Protein AF-A0AAW9K922-F1 (afdb_monomer_lite)

Structure (mmCIF, N/CA/C/O backbone):
data_AF-A0AAW9K922-F1
#
_entry.id   AF-A0AAW9K922-F1
#
loop_
_atom_site.group_PDB
_atom_site.id
_atom_site.type_symbol
_atom_site.label_atom_id
_atom_site.label_alt_id
_atom_site.label_comp_id
_atom_site.label_asym_id
_atom_site.label_entity_id
_atom_site.label_seq_id
_atom_site.pdbx_PDB_ins_code
_atom_site.Cartn_x
_atom_site.Cartn_y
_atom_site.Cartn_z
_atom_site.occupancy
_atom_site.B_iso_or_equiv
_atom_site.auth_seq_id
_atom_site.auth_comp_id
_atom_site.auth_asym_id
_atom_site.auth_atom_id
_atom_site.pdbx_PDB_model_num
ATOM 1 N N . GLY A 1 1 ? 20.996 8.336 -28.566 1.00 61.62 1 GLY A N 1
ATOM 2 C CA . GLY A 1 1 ? 20.897 7.061 -27.831 1.00 61.62 1 GLY A CA 1
ATOM 3 C C . GLY A 1 1 ? 20.378 5.927 -28.694 1.00 61.62 1 GLY A C 1
ATOM 4 O O . GLY A 1 1 ? 19.693 5.072 -28.162 1.00 61.62 1 GLY A O 1
ATOM 5 N N . LEU A 1 2 ? 20.680 5.922 -29.998 1.00 69.19 2 LEU A N 1
ATOM 6 C CA . LEU A 1 2 ? 20.372 4.798 -30.888 1.00 69.19 2 LEU A CA 1
ATOM 7 C C . LEU A 1 2 ? 21.607 3.923 -31.130 1.00 69.19 2 LEU A C 1
ATOM 9 O O . LEU A 1 2 ? 21.464 2.750 -31.441 1.00 69.19 2 LEU A O 1
ATOM 13 N N . ASP A 1 3 ? 22.799 4.480 -30.912 1.00 82.75 3 ASP A N 1
ATOM 14 C CA . ASP A 1 3 ? 24.081 3.871 -31.280 1.00 82.75 3 ASP A CA 1
ATOM 15 C C . ASP A 1 3 ? 24.409 2.585 -30.502 1.00 82.75 3 ASP A C 1
ATOM 17 O O . ASP A 1 3 ? 25.224 1.794 -30.959 1.00 82.75 3 ASP A O 1
ATOM 21 N N . TYR A 1 4 ? 23.748 2.347 -29.360 1.00 86.94 4 TYR A N 1
ATOM 22 C CA . TYR A 1 4 ? 23.893 1.111 -28.579 1.00 86.94 4 TYR A CA 1
ATOM 23 C C . TYR A 1 4 ? 22.874 0.020 -28.959 1.00 86.94 4 TYR A C 1
ATOM 25 O O . TYR A 1 4 ? 23.012 -1.135 -28.544 1.00 86.94 4 TYR A O 1
ATOM 33 N N . TYR A 1 5 ? 21.829 0.356 -29.724 1.00 94.56 5 TYR A N 1
ATOM 34 C CA . TYR A 1 5 ? 20.879 -0.635 -30.217 1.00 94.56 5 TYR A CA 1
ATOM 35 C C . TYR A 1 5 ? 21.440 -1.330 -31.453 1.00 94.56 5 TYR A C 1
ATOM 37 O O . TYR A 1 5 ? 22.018 -0.727 -32.348 1.00 94.56 5 TYR A O 1
ATOM 45 N N . THR A 1 6 ? 21.235 -2.638 -31.504 1.00 93.44 6 THR A N 1
ATOM 46 C CA . THR A 1 6 ? 21.856 -3.519 -32.504 1.00 93.44 6 THR A CA 1
ATOM 47 C C . THR A 1 6 ? 20.847 -4.115 -33.476 1.00 93.44 6 THR A C 1
ATOM 49 O O . THR A 1 6 ? 21.232 -4.551 -34.559 1.00 93.44 6 THR A O 1
ATOM 52 N N . LYS A 1 7 ? 19.560 -4.169 -33.096 1.00 92.81 7 LYS A N 1
ATOM 53 C CA . LYS A 1 7 ? 18.463 -4.727 -33.906 1.00 92.81 7 LYS A CA 1
ATOM 54 C C . LYS A 1 7 ? 17.151 -3.990 -33.613 1.00 92.81 7 LYS A C 1
ATOM 56 O O . LYS A 1 7 ? 17.087 -2.779 -33.768 1.00 92.81 7 LYS A O 1
ATOM 61 N N . THR A 1 8 ? 16.108 -4.718 -33.205 1.00 95.31 8 THR A N 1
ATOM 62 C CA . THR A 1 8 ? 14.773 -4.186 -32.921 1.00 95.31 8 THR A CA 1
ATOM 63 C C . THR A 1 8 ? 14.827 -3.021 -31.944 1.00 95.31 8 THR A C 1
ATOM 65 O O . THR A 1 8 ? 15.430 -3.141 -30.878 1.00 95.31 8 THR A O 1
ATOM 68 N N . ILE A 1 9 ? 14.135 -1.945 -32.301 1.00 95.88 9 ILE A N 1
ATOM 69 C CA . ILE A 1 9 ? 13.843 -0.785 -31.462 1.00 95.88 9 ILE A CA 1
ATOM 70 C C . ILE A 1 9 ? 12.327 -0.595 -31.506 1.00 95.88 9 ILE A C 1
ATOM 72 O O . ILE A 1 9 ? 11.718 -0.786 -32.561 1.00 95.88 9 ILE A O 1
ATOM 76 N N . PHE A 1 10 ? 11.717 -0.270 -30.372 1.00 94.69 10 PHE A N 1
ATOM 77 C CA . PHE A 1 10 ? 10.281 -0.042 -30.277 1.00 94.69 10 PHE A CA 1
ATOM 78 C C . PHE A 1 10 ? 9.946 1.081 -29.300 1.00 94.69 10 PHE A C 1
ATOM 80 O O . PHE A 1 10 ? 10.685 1.350 -28.352 1.00 94.69 10 PHE A O 1
ATOM 87 N N . GLU A 1 11 ? 8.779 1.678 -29.514 1.00 94.50 11 GLU A N 1
ATOM 88 C CA . GLU A 1 11 ? 8.177 2.676 -28.638 1.00 94.50 11 GLU A CA 1
ATOM 89 C C . GLU A 1 11 ? 6.680 2.386 -28.476 1.00 94.50 11 GLU A C 1
ATOM 91 O O . GLU A 1 1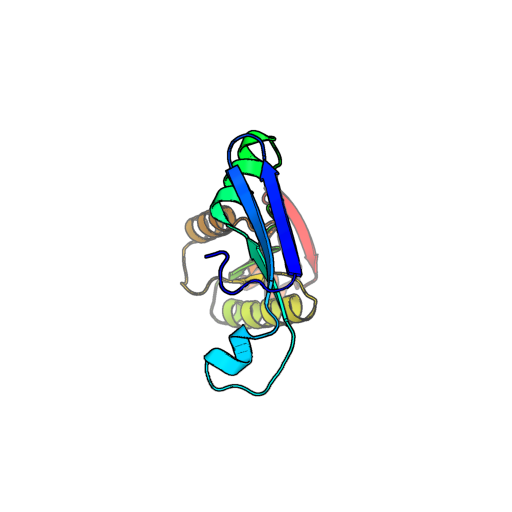1 ? 6.019 1.917 -29.403 1.00 94.50 11 GLU A O 1
ATOM 96 N N . ILE A 1 12 ? 6.155 2.663 -27.284 1.00 93.94 12 ILE A N 1
ATOM 97 C CA . ILE A 1 12 ? 4.728 2.695 -26.963 1.00 93.94 12 ILE A CA 1
ATOM 98 C C . ILE A 1 12 ? 4.359 4.160 -26.758 1.00 93.94 12 ILE A C 1
ATOM 100 O O . ILE A 1 12 ? 4.873 4.823 -25.851 1.00 93.94 12 ILE A O 1
ATOM 104 N N . LEU A 1 13 ? 3.472 4.648 -27.617 1.00 90.62 13 LEU A N 1
ATOM 105 C CA . LEU A 1 13 ? 3.060 6.043 -27.694 1.00 90.62 13 LEU A CA 1
ATOM 106 C C . LEU A 1 13 ? 1.670 6.216 -27.076 1.00 90.62 13 LEU A C 1
ATOM 108 O O . LEU A 1 13 ? 0.803 5.362 -27.260 1.00 90.62 13 LEU A O 1
ATOM 112 N N . ASN A 1 14 ? 1.464 7.336 -26.389 1.00 85.19 14 ASN A N 1
ATOM 113 C CA . ASN A 1 14 ? 0.140 7.891 -26.134 1.00 85.19 14 ASN A CA 1
ATOM 114 C C . ASN A 1 14 ? 0.127 9.322 -26.672 1.00 85.19 14 ASN A C 1
ATOM 116 O O . ASN A 1 14 ? 0.816 10.182 -26.118 1.00 85.19 14 ASN A O 1
ATOM 120 N N . ASP A 1 15 ? -0.627 9.531 -27.754 1.00 81.44 15 ASP A N 1
ATOM 121 C CA . ASP A 1 15 ? -0.720 10.772 -28.522 1.00 81.44 15 ASP A CA 1
ATOM 122 C C . ASP A 1 15 ? 0.647 11.453 -28.710 1.00 81.44 15 ASP A C 1
ATOM 124 O O . ASP A 1 15 ? 1.429 11.073 -29.582 1.00 81.44 15 ASP A O 1
ATOM 128 N N . ASP A 1 16 ? 0.946 12.432 -27.856 1.00 74.69 16 ASP A N 1
ATOM 129 C CA . ASP A 1 16 ? 2.066 13.358 -27.984 1.00 74.69 16 ASP A CA 1
ATOM 130 C C . ASP A 1 16 ? 3.379 12.861 -27.349 1.00 74.69 16 ASP A C 1
ATOM 132 O O . ASP A 1 16 ? 4.424 13.491 -27.537 1.00 74.69 16 ASP A O 1
ATOM 136 N N . PHE A 1 17 ? 3.372 11.758 -26.583 1.00 82.25 17 PHE A N 1
ATOM 137 C CA . PHE A 1 17 ? 4.561 11.312 -25.843 1.00 82.25 17 PHE A CA 1
ATOM 138 C C . PHE A 1 17 ? 4.770 9.789 -25.829 1.00 82.25 17 PHE A C 1
ATOM 140 O O . PHE A 1 17 ? 3.843 8.996 -25.661 1.00 82.25 17 PHE A O 1
ATOM 147 N N . THR A 1 18 ? 6.040 9.373 -25.895 1.00 89.94 18 THR A N 1
ATOM 148 C CA . THR A 1 18 ? 6.468 7.994 -25.608 1.00 89.94 18 THR A CA 1
ATOM 149 C C . THR A 1 18 ? 6.317 7.690 -24.116 1.00 89.94 18 THR A C 1
ATOM 151 O O . THR A 1 18 ? 6.943 8.348 -23.278 1.00 89.94 18 THR A O 1
ATOM 154 N N . VAL A 1 19 ? 5.523 6.672 -23.778 1.00 92.62 19 VAL A N 1
ATOM 155 C CA . VAL A 1 19 ? 5.328 6.183 -22.400 1.00 92.62 19 VAL A CA 1
ATOM 156 C C . VAL A 1 19 ? 6.354 5.103 -22.054 1.00 92.62 19 VAL A C 1
ATOM 158 O O . VAL A 1 19 ? 6.848 5.035 -20.927 1.00 92.62 19 VAL A O 1
ATOM 161 N N . CYS A 1 20 ? 6.712 4.280 -23.037 1.00 95.38 20 CYS A N 1
ATOM 162 C CA . CYS A 1 20 ? 7.685 3.204 -22.903 1.00 95.38 20 CYS A CA 1
ATOM 163 C C . CYS A 1 20 ? 8.507 3.090 -24.185 1.00 95.38 20 CYS A C 1
ATOM 165 O O . CYS A 1 20 ? 7.963 3.215 -25.278 1.00 95.38 20 CYS A O 1
ATOM 167 N N . GLY A 1 21 ? 9.806 2.855 -24.062 1.00 94.94 21 GLY A N 1
ATOM 168 C CA . GLY A 1 21 ? 10.695 2.663 -25.203 1.00 94.94 21 GLY A CA 1
ATOM 169 C C . GLY A 1 21 ? 11.769 1.641 -24.884 1.00 94.94 21 GLY A C 1
ATOM 170 O O . GLY A 1 21 ? 12.215 1.532 -23.741 1.00 94.94 21 GLY A O 1
ATOM 171 N N . GLY A 1 22 ? 12.184 0.875 -25.883 1.00 96.06 22 GLY A N 1
ATOM 172 C CA . GLY A 1 22 ? 13.147 -0.193 -25.679 1.00 96.06 22 GLY A CA 1
ATOM 173 C C . GLY A 1 22 ? 13.703 -0.764 -26.967 1.00 96.06 22 GLY A C 1
ATOM 174 O O . GLY A 1 22 ? 13.424 -0.296 -28.071 1.00 96.06 22 GLY A O 1
ATOM 175 N N . GLY A 1 23 ? 14.500 -1.812 -26.821 1.00 97.06 23 GLY A N 1
ATOM 176 C CA . GLY A 1 23 ? 15.120 -2.475 -27.952 1.00 97.06 23 GLY A CA 1
ATOM 177 C C . GLY A 1 23 ? 16.209 -3.457 -27.555 1.00 97.06 23 GLY A C 1
ATOM 178 O O . GLY A 1 23 ? 16.479 -3.687 -26.376 1.00 97.06 23 GLY A O 1
ATOM 179 N N . ARG A 1 24 ? 16.819 -4.064 -28.573 1.00 97.56 24 ARG A N 1
ATOM 180 C CA . ARG A 1 24 ? 17.891 -5.056 -28.440 1.00 97.56 24 ARG A CA 1
ATOM 181 C C . ARG A 1 24 ? 19.269 -4.405 -28.542 1.00 97.56 24 ARG A C 1
ATOM 183 O O . ARG A 1 24 ? 19.571 -3.756 -29.543 1.00 97.56 24 ARG A O 1
ATOM 190 N N . TYR A 1 25 ? 20.129 -4.661 -27.566 1.00 96.56 25 TYR A N 1
ATOM 191 C CA . TYR A 1 25 ? 21.474 -4.101 -27.431 1.00 96.56 25 TYR A CA 1
ATOM 192 C C . TYR A 1 25 ? 22.498 -5.217 -27.187 1.00 96.56 25 TYR A C 1
ATOM 194 O O . TYR A 1 25 ? 22.858 -5.530 -26.058 1.00 96.56 25 TYR A O 1
ATOM 202 N N . ASP A 1 26 ? 22.967 -5.852 -28.264 1.00 96.56 26 ASP A N 1
ATOM 203 C CA . ASP A 1 26 ? 23.779 -7.068 -28.161 1.00 96.56 26 ASP A CA 1
ATOM 204 C C . ASP A 1 26 ? 25.193 -6.827 -27.608 1.00 96.56 26 ASP A C 1
ATOM 206 O O . ASP A 1 26 ? 25.823 -7.763 -27.120 1.00 96.56 26 ASP A O 1
ATOM 210 N N . LYS A 1 27 ? 25.684 -5.584 -27.693 1.00 95.50 27 LYS A N 1
ATOM 211 C CA . LYS A 1 27 ? 27.068 -5.206 -27.369 1.00 95.50 27 LYS A CA 1
ATOM 212 C C . LYS A 1 27 ? 27.221 -4.339 -26.125 1.00 95.50 27 LYS A C 1
ATOM 214 O O . LYS A 1 27 ? 28.314 -4.256 -25.581 1.00 95.50 27 LYS A O 1
ATOM 219 N N . LEU A 1 28 ? 26.129 -3.785 -25.603 1.00 95.12 28 LEU A N 1
ATOM 220 C CA . LEU A 1 28 ? 26.191 -2.848 -24.480 1.00 95.12 28 LEU A CA 1
ATOM 221 C C . LEU A 1 28 ? 26.800 -3.469 -23.212 1.00 95.12 28 LEU A C 1
ATOM 223 O O . LEU A 1 28 ? 27.557 -2.805 -22.517 1.00 95.12 28 LEU A O 1
ATOM 227 N N . ILE A 1 29 ? 26.491 -4.737 -22.908 1.00 95.56 29 ILE A N 1
ATOM 228 C CA . ILE A 1 29 ? 27.036 -5.421 -21.720 1.00 95.56 29 ILE A CA 1
ATOM 229 C C . ILE A 1 29 ? 28.555 -5.626 -21.848 1.00 95.56 29 ILE A C 1
ATOM 231 O O . ILE A 1 29 ? 29.279 -5.474 -20.866 1.00 95.56 29 ILE A O 1
ATOM 235 N N . GLU A 1 30 ? 29.037 -5.919 -23.055 1.00 96.25 30 GLU A N 1
ATOM 236 C CA . GLU A 1 30 ? 30.464 -6.068 -23.363 1.00 96.25 30 GLU A CA 1
ATOM 237 C C . GLU A 1 30 ? 31.198 -4.718 -23.241 1.00 96.25 30 GLU A C 1
ATOM 239 O O . GLU A 1 30 ? 32.236 -4.631 -22.588 1.00 96.25 30 GLU A O 1
ATOM 244 N N . GLU A 1 31 ? 30.617 -3.639 -23.781 1.00 94.12 31 GLU A N 1
ATOM 245 C CA . GLU A 1 31 ? 31.179 -2.277 -23.737 1.00 94.12 31 GLU A CA 1
ATOM 246 C C . GLU A 1 31 ? 31.378 -1.738 -22.310 1.00 94.12 31 GLU A C 1
ATOM 248 O O . GLU A 1 31 ? 32.283 -0.938 -22.071 1.00 94.12 31 GLU A O 1
ATOM 253 N N . ILE A 1 32 ? 30.567 -2.195 -21.350 1.00 94.81 32 ILE A N 1
ATOM 254 C CA . ILE A 1 32 ? 30.674 -1.817 -19.931 1.00 94.81 32 ILE A CA 1
ATOM 255 C C . ILE A 1 32 ? 31.511 -2.803 -19.094 1.00 94.81 32 ILE A C 1
ATOM 257 O O . ILE A 1 32 ? 31.501 -2.725 -17.865 1.00 94.81 32 ILE A O 1
ATOM 261 N N . GLY A 1 33 ? 32.248 -3.721 -19.733 1.00 96.38 33 GLY A N 1
ATOM 262 C CA . GLY A 1 33 ? 33.177 -4.648 -19.073 1.00 96.38 33 GLY A CA 1
ATOM 263 C C . GLY A 1 33 ? 32.562 -5.971 -18.604 1.00 96.38 33 GLY A C 1
ATOM 264 O O . GLY A 1 33 ? 33.192 -6.701 -17.838 1.00 96.38 33 GLY A O 1
ATOM 265 N N . GLY A 1 34 ? 31.338 -6.282 -19.034 1.00 96.44 34 GLY A N 1
ATOM 266 C CA . GLY A 1 34 ? 30.704 -7.583 -18.839 1.00 96.44 34 GLY A CA 1
ATOM 267 C C . GLY A 1 34 ? 31.080 -8.604 -19.926 1.00 96.44 34 GLY A C 1
ATOM 268 O O . GLY A 1 34 ? 31.855 -8.306 -20.834 1.00 96.44 34 GLY A O 1
ATOM 269 N N . PRO A 1 35 ? 30.546 -9.837 -19.848 1.00 97.00 35 PRO A N 1
ATOM 270 C CA . PRO A 1 35 ? 30.732 -10.836 -20.898 1.00 97.00 35 PRO A CA 1
ATOM 271 C C . PRO A 1 35 ? 29.982 -10.451 -22.182 1.00 97.00 35 PRO A C 1
ATOM 273 O O . PRO A 1 35 ? 29.016 -9.687 -22.141 1.00 97.00 35 PRO A O 1
ATOM 276 N N . GLU A 1 36 ? 30.364 -11.053 -23.313 1.00 97.25 36 GLU A N 1
ATOM 277 C CA . GLU A 1 36 ? 29.572 -10.976 -24.544 1.00 97.25 36 GLU A CA 1
ATOM 278 C C . GLU A 1 36 ? 28.187 -11.597 -24.301 1.00 97.25 36 GLU A C 1
ATOM 280 O O . GLU A 1 36 ? 28.027 -12.817 -24.217 1.00 97.25 36 GLU A O 1
ATOM 285 N N . MET A 1 37 ? 27.180 -10.739 -24.134 1.00 97.31 37 MET A N 1
ATOM 286 C CA . MET A 1 37 ? 25.848 -11.145 -23.705 1.00 97.31 37 MET A CA 1
ATOM 287 C C . MET A 1 37 ? 24.773 -10.314 -24.408 1.00 97.31 37 MET A C 1
ATOM 289 O O . MET A 1 37 ? 24.533 -9.163 -24.038 1.00 97.31 37 MET A O 1
ATOM 293 N N . PRO A 1 38 ? 24.082 -10.902 -25.399 1.00 96.56 38 PRO A N 1
ATOM 294 C CA . PRO A 1 38 ? 22.953 -10.262 -26.048 1.00 96.56 38 PRO A CA 1
ATOM 295 C C . PRO A 1 38 ? 21.810 -9.956 -25.079 1.00 96.56 38 PRO A C 1
ATOM 297 O O . PRO A 1 38 ? 21.402 -10.830 -24.313 1.00 96.56 38 PRO A O 1
ATOM 300 N N . ALA A 1 39 ? 21.236 -8.756 -25.161 1.00 96.81 39 ALA A N 1
ATOM 301 C CA . ALA A 1 39 ? 20.166 -8.328 -24.265 1.00 96.81 39 ALA A CA 1
ATOM 302 C C . ALA A 1 39 ? 19.075 -7.524 -24.982 1.00 96.81 39 ALA A C 1
ATOM 304 O O . ALA A 1 39 ? 19.290 -6.910 -26.027 1.00 96.81 39 ALA A O 1
ATOM 305 N N . VAL A 1 40 ? 17.874 -7.553 -24.410 1.00 97.19 40 VAL A N 1
ATOM 306 C CA . VAL A 1 40 ? 16.722 -6.745 -24.814 1.00 97.19 40 VAL A CA 1
ATOM 307 C C . VAL A 1 40 ? 16.048 -6.223 -23.555 1.00 97.19 40 VAL A C 1
ATOM 309 O O . VAL A 1 40 ? 15.922 -6.950 -22.571 1.00 97.19 40 VAL A O 1
ATOM 312 N N . GLY A 1 41 ? 15.620 -4.970 -23.587 1.00 96.31 41 GLY A N 1
ATOM 313 C CA . GLY A 1 41 ? 14.989 -4.320 -22.450 1.00 96.31 41 GLY A CA 1
ATOM 314 C C . GLY A 1 41 ? 14.226 -3.079 -22.873 1.00 96.31 41 GLY A C 1
ATOM 315 O O . GLY A 1 41 ? 14.226 -2.700 -24.046 1.00 96.31 41 GLY A O 1
ATOM 316 N N . PHE A 1 42 ? 13.564 -2.457 -21.907 1.00 96.31 42 PHE A N 1
ATOM 317 C CA . PHE A 1 42 ? 12.826 -1.219 -22.097 1.00 96.31 42 PHE A CA 1
ATOM 318 C C . PHE A 1 42 ? 12.886 -0.361 -20.838 1.00 96.31 42 PHE A C 1
ATOM 320 O O . PHE A 1 42 ? 13.095 -0.865 -19.736 1.00 96.31 42 PHE A O 1
ATOM 327 N N . GLY A 1 43 ? 12.681 0.937 -21.021 1.00 95.12 43 GLY A N 1
ATOM 328 C CA . GLY A 1 43 ? 12.384 1.884 -19.959 1.00 95.12 43 GLY A CA 1
ATOM 329 C C . GLY A 1 43 ? 10.938 2.353 -20.075 1.00 95.12 43 GLY A C 1
ATOM 330 O O . GLY A 1 43 ? 10.438 2.574 -21.177 1.00 95.12 43 GLY A O 1
ATOM 331 N N . LEU A 1 44 ? 10.277 2.520 -18.933 1.00 94.88 44 LEU A N 1
ATOM 332 C CA . LEU A 1 44 ? 8.932 3.075 -18.834 1.00 94.88 44 LEU A CA 1
ATOM 333 C C . LEU A 1 44 ? 8.966 4.301 -17.919 1.00 94.88 44 LEU A C 1
ATOM 335 O O . LEU A 1 44 ? 9.501 4.233 -16.814 1.00 94.88 44 LEU A O 1
ATOM 339 N N . GLY A 1 45 ? 8.404 5.417 -18.384 1.00 91.31 45 GLY A N 1
ATOM 340 C CA . GLY A 1 45 ? 8.272 6.631 -17.581 1.00 91.31 45 GLY A CA 1
ATOM 341 C C . GLY A 1 45 ? 7.032 6.545 -16.700 1.00 91.31 45 GLY A C 1
ATOM 342 O O . GLY A 1 45 ? 5.919 6.671 -17.211 1.00 91.31 45 GLY A O 1
ATOM 343 N N . LEU A 1 46 ? 7.209 6.341 -15.392 1.00 92.88 46 LEU A N 1
ATOM 344 C CA . LEU A 1 46 ? 6.088 6.170 -14.463 1.00 92.88 46 LEU A CA 1
ATOM 345 C C . LEU A 1 46 ? 5.204 7.422 -14.405 1.00 92.88 46 LEU A C 1
ATOM 347 O O . LEU A 1 46 ? 3.985 7.309 -14.439 1.00 92.88 46 LEU A O 1
ATOM 351 N N . GLU A 1 47 ? 5.802 8.613 -14.404 1.00 91.88 47 GLU A N 1
ATOM 352 C CA . GLU A 1 47 ? 5.072 9.882 -14.410 1.00 91.88 47 GLU A CA 1
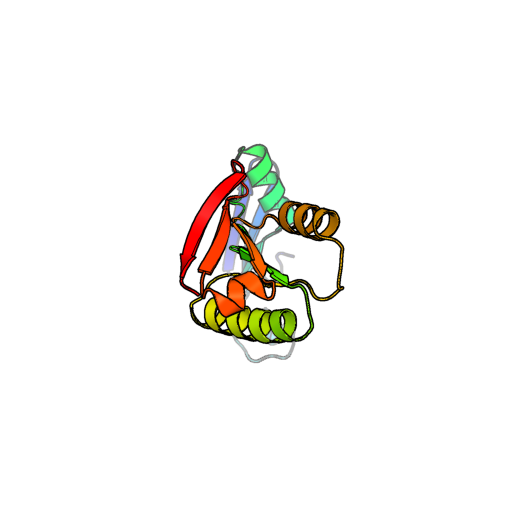ATOM 353 C C . GLU A 1 47 ? 4.216 10.023 -15.674 1.00 91.88 47 GLU A C 1
ATOM 355 O O . GLU A 1 47 ? 3.054 10.409 -15.600 1.00 91.88 47 GLU A O 1
ATOM 360 N N . ARG A 1 48 ? 4.758 9.634 -16.838 1.00 91.19 48 ARG A N 1
ATOM 361 C CA . ARG A 1 48 ? 4.027 9.666 -18.117 1.00 91.19 48 ARG A CA 1
ATOM 362 C C . ARG A 1 48 ? 2.889 8.651 -18.155 1.00 91.19 48 ARG A C 1
ATOM 364 O O . ARG A 1 48 ? 1.845 8.934 -18.741 1.00 91.19 48 ARG A O 1
ATOM 371 N N . LEU A 1 49 ? 3.078 7.488 -17.530 1.00 92.19 49 LEU A N 1
ATOM 372 C CA . LEU A 1 49 ? 2.022 6.494 -17.374 1.00 92.19 49 LEU A CA 1
ATOM 373 C C . LEU A 1 49 ? 0.904 7.022 -16.466 1.00 92.19 49 LEU A C 1
ATOM 375 O O . LEU A 1 49 ? -0.257 6.919 -16.839 1.00 92.19 49 LEU A O 1
ATOM 379 N N . ILE A 1 50 ? 1.233 7.637 -15.327 1.00 92.06 50 ILE A N 1
ATOM 380 C CA . ILE A 1 50 ? 0.235 8.231 -14.421 1.00 92.06 50 ILE A CA 1
ATOM 381 C C . ILE A 1 50 ? -0.552 9.337 -15.137 1.00 92.06 50 ILE A C 1
ATOM 383 O O . ILE A 1 50 ? -1.777 9.290 -15.150 1.00 92.06 50 ILE A O 1
ATOM 387 N N . MET A 1 51 ? 0.126 10.264 -15.822 1.00 90.00 51 MET A N 1
ATOM 388 C CA . MET A 1 51 ? -0.534 11.313 -16.615 1.00 90.00 51 MET A CA 1
ATOM 389 C C . MET A 1 51 ? -1.434 10.740 -17.721 1.00 90.00 51 MET A C 1
ATOM 391 O O . MET A 1 51 ? -2.492 11.291 -18.013 1.00 90.00 51 MET A O 1
ATOM 395 N N . THR A 1 52 ? -1.017 9.631 -18.342 1.00 91.38 52 THR A N 1
ATOM 396 C CA . THR A 1 52 ? -1.829 8.898 -19.324 1.00 91.38 52 THR A CA 1
ATOM 397 C C . THR A 1 52 ? -3.108 8.363 -18.686 1.00 91.38 52 THR A C 1
ATOM 399 O O . THR A 1 52 ? -4.185 8.585 -19.228 1.00 91.38 52 THR A O 1
ATOM 402 N N . LEU A 1 53 ? -3.007 7.697 -17.532 1.00 92.00 53 LEU A N 1
ATOM 403 C CA . LEU A 1 53 ? -4.171 7.170 -16.814 1.00 92.00 53 LEU A CA 1
ATOM 404 C C . LEU A 1 53 ? -5.140 8.294 -16.422 1.00 92.00 53 LEU A C 1
ATOM 406 O O . LEU A 1 53 ? -6.340 8.161 -16.640 1.00 92.00 53 LEU A O 1
ATOM 410 N N . GLU A 1 54 ? -4.620 9.419 -15.923 1.00 91.00 54 GLU A N 1
ATOM 411 C CA . GLU A 1 54 ? -5.422 10.600 -15.579 1.00 91.00 54 GLU A CA 1
ATOM 412 C C . GLU A 1 54 ? -6.163 11.175 -16.796 1.00 91.00 54 GLU A C 1
ATOM 414 O O . GLU A 1 54 ? -7.358 11.458 -16.706 1.00 91.00 54 GLU A O 1
ATOM 419 N N . LYS A 1 55 ? -5.484 11.314 -17.945 1.00 90.56 55 LYS A N 1
ATOM 420 C CA . LYS A 1 55 ? -6.084 11.817 -19.195 1.00 90.56 55 LYS A CA 1
ATOM 421 C C . LYS A 1 55 ? -7.205 10.909 -19.707 1.00 90.56 55 LYS A C 1
ATOM 423 O O . LYS A 1 55 ? -8.231 11.41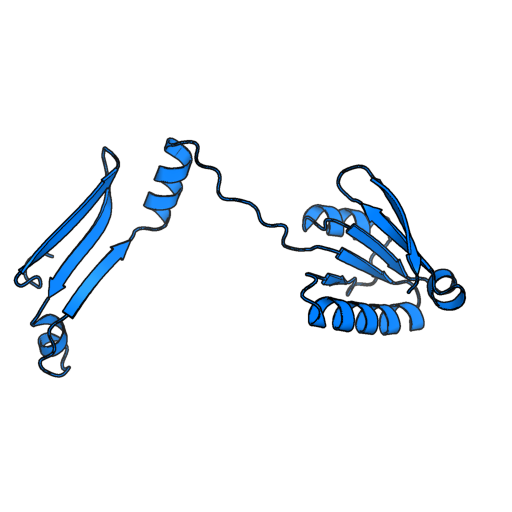1 -20.159 1.00 90.56 55 LYS A O 1
ATOM 428 N N . GLU A 1 56 ? -7.019 9.595 -19.610 1.00 91.19 56 GLU A N 1
ATOM 429 C CA . GLU A 1 56 ? -8.003 8.588 -20.029 1.00 91.19 56 GLU A CA 1
ATOM 430 C C . GLU A 1 56 ? -9.126 8.372 -18.995 1.00 91.19 56 GLU A C 1
ATOM 432 O O . GLU A 1 56 ? -10.029 7.566 -19.216 1.00 91.19 56 GLU A O 1
ATOM 437 N N . GLY A 1 57 ? -9.087 9.069 -17.853 1.00 93.94 57 GLY A N 1
ATOM 438 C CA . GLY A 1 57 ? -10.063 8.894 -16.775 1.00 93.94 57 GLY A CA 1
ATOM 439 C C . GLY A 1 57 ? -9.994 7.517 -16.107 1.00 93.94 57 GLY A C 1
ATOM 440 O O . GLY A 1 57 ? -10.994 7.043 -15.568 1.00 93.94 57 GLY A O 1
ATOM 441 N N . ILE A 1 58 ? -8.836 6.854 -16.156 1.00 93.56 58 ILE A N 1
ATOM 442 C CA . ILE A 1 58 ? -8.610 5.557 -15.520 1.00 93.56 58 ILE A CA 1
ATOM 443 C C . ILE A 1 58 ? -8.180 5.796 -14.072 1.00 93.56 58 ILE A C 1
ATOM 445 O O . ILE A 1 58 ? -7.059 6.227 -13.798 1.00 93.56 58 ILE A O 1
ATOM 449 N N . GLU A 1 59 ? -9.064 5.479 -13.130 1.00 91.75 59 GLU A N 1
ATOM 450 C CA . GLU A 1 59 ? -8.744 5.542 -11.706 1.00 91.75 59 GLU A CA 1
ATOM 451 C C . GLU A 1 59 ? -7.896 4.339 -11.275 1.00 91.75 59 GLU A C 1
ATOM 453 O O . GLU A 1 59 ? -8.235 3.182 -11.538 1.00 91.75 59 GLU A O 1
ATOM 458 N N . ILE A 1 60 ? -6.796 4.607 -10.567 1.00 89.12 60 ILE A N 1
ATOM 459 C CA . ILE A 1 60 ? -6.010 3.561 -9.908 1.00 89.12 60 ILE A CA 1
ATOM 460 C C . ILE A 1 60 ? -6.802 3.096 -8.678 1.00 89.12 60 ILE A C 1
ATOM 462 O O . ILE A 1 60 ? -7.099 3.930 -7.815 1.00 89.12 60 ILE A O 1
ATOM 466 N N . PRO A 1 61 ? -7.128 1.795 -8.551 1.00 86.19 61 PRO A N 1
ATOM 467 C CA . PRO A 1 61 ? -7.850 1.292 -7.393 1.00 86.19 61 PRO A CA 1
ATOM 468 C C . PRO A 1 61 ? -7.119 1.643 -6.098 1.00 86.19 61 PRO A C 1
ATOM 470 O O . PRO A 1 61 ? -5.965 1.267 -5.890 1.00 86.19 61 PRO A O 1
ATOM 473 N N . ASN A 1 62 ? -7.804 2.358 -5.209 1.00 80.38 62 ASN A N 1
ATOM 474 C CA . ASN A 1 62 ? -7.309 2.593 -3.863 1.00 80.38 62 ASN A CA 1
ATOM 475 C C . ASN A 1 62 ? -7.659 1.378 -3.002 1.00 80.38 62 ASN A C 1
ATOM 477 O O . ASN A 1 62 ? -8.746 1.298 -2.426 1.00 80.38 62 ASN A O 1
ATOM 481 N N . GLU A 1 63 ? -6.757 0.400 -2.950 1.00 78.38 63 GLU A N 1
ATOM 482 C CA . GLU A 1 63 ? -6.900 -0.693 -1.999 1.00 78.38 63 GLU A CA 1
ATOM 483 C C . GLU A 1 63 ? -6.748 -0.146 -0.579 1.00 78.38 63 GLU A C 1
ATOM 485 O O . GLU A 1 63 ? -5.697 0.381 -0.211 1.00 78.38 63 GLU A O 1
ATOM 490 N N . GLY A 1 64 ? -7.796 -0.299 0.236 1.00 78.00 64 GLY A N 1
ATOM 491 C CA . GLY A 1 64 ? -7.750 0.045 1.653 1.00 78.00 64 GLY A CA 1
ATOM 492 C C . GLY A 1 64 ? -6.493 -0.534 2.307 1.00 78.00 64 GLY A C 1
ATOM 493 O O . GLY A 1 64 ? -6.225 -1.740 2.238 1.00 78.00 64 GLY A O 1
ATOM 494 N N . LEU A 1 65 ? -5.689 0.345 2.906 1.00 84.62 65 LEU A N 1
ATOM 495 C CA . LEU A 1 65 ? -4.416 -0.034 3.523 1.00 84.62 65 LEU A CA 1
ATOM 496 C C . LEU A 1 65 ? -4.608 -0.649 4.912 1.00 84.62 65 LEU A C 1
ATOM 498 O O . LEU A 1 65 ? -3.690 -1.287 5.423 1.00 84.62 65 LEU A O 1
ATOM 502 N N . VAL A 1 66 ? -5.784 -0.461 5.520 1.00 95.44 66 VAL A N 1
ATOM 503 C CA . VAL A 1 66 ? -6.103 -0.914 6.875 1.00 95.44 66 VAL A CA 1
ATOM 504 C C . VAL A 1 66 ? -7.522 -1.478 6.909 1.00 95.44 66 VAL A C 1
ATOM 506 O O . VAL A 1 66 ? -8.496 -0.768 6.674 1.00 95.44 66 VAL A O 1
ATOM 509 N N . ASP A 1 67 ? -7.648 -2.750 7.263 1.00 96.25 67 ASP A N 1
ATOM 510 C CA . ASP A 1 67 ? -8.941 -3.406 7.452 1.00 96.25 67 ASP A CA 1
ATOM 511 C C . ASP A 1 67 ? -9.525 -3.049 8.820 1.00 96.25 67 ASP A C 1
ATOM 513 O O . ASP A 1 67 ? -10.717 -2.781 8.952 1.00 96.25 67 ASP A O 1
ATOM 517 N N . ILE A 1 68 ? -8.680 -3.002 9.854 1.00 96.75 68 ILE A N 1
ATOM 518 C CA . ILE A 1 68 ? -9.116 -2.734 11.224 1.00 96.75 68 ILE A CA 1
ATOM 519 C C . ILE A 1 68 ? -8.088 -1.923 12.010 1.00 96.75 68 ILE A C 1
ATOM 521 O O . ILE A 1 68 ? -6.894 -2.222 12.014 1.00 96.75 68 ILE A O 1
ATOM 525 N N . TYR A 1 69 ? -8.578 -0.911 12.721 1.00 96.69 69 TYR A N 1
ATOM 526 C CA . TYR A 1 69 ? -7.826 -0.181 13.733 1.00 96.69 69 TYR A CA 1
ATOM 527 C C . TYR A 1 69 ? -8.282 -0.576 15.144 1.00 96.69 69 TYR A C 1
ATOM 529 O O . TYR A 1 69 ? -9.474 -0.529 15.453 1.00 96.69 69 TYR A O 1
ATOM 537 N N . ILE A 1 70 ? -7.334 -0.918 16.015 1.00 95.69 70 ILE A N 1
ATOM 538 C CA . ILE A 1 70 ? -7.589 -1.331 17.399 1.00 95.69 70 ILE A CA 1
ATOM 539 C C . ILE A 1 70 ? -7.085 -0.244 18.357 1.00 95.69 70 ILE A C 1
ATOM 541 O O . ILE A 1 70 ? -5.880 -0.051 18.542 1.00 95.69 70 ILE A O 1
ATOM 545 N N . GLY A 1 71 ? -8.013 0.473 18.987 1.00 94.25 71 GLY A N 1
ATOM 546 C CA . GLY A 1 71 ? -7.724 1.268 20.179 1.00 94.25 71 GLY A CA 1
ATOM 547 C C . GLY A 1 71 ? -7.708 0.379 21.421 1.00 94.25 71 GLY A C 1
ATOM 548 O O . GLY A 1 71 ? -8.405 -0.629 21.468 1.00 94.25 71 GLY A O 1
ATOM 549 N N . ALA A 1 72 ? -6.923 0.748 22.431 1.00 91.44 72 ALA A N 1
ATOM 550 C CA . ALA A 1 72 ? -6.820 -0.002 23.681 1.00 91.44 72 ALA A CA 1
ATOM 551 C C . ALA A 1 72 ? -6.706 0.933 24.895 1.00 91.44 72 ALA A C 1
ATOM 553 O O . ALA A 1 72 ? -6.035 1.971 24.835 1.00 91.44 72 ALA A O 1
ATOM 554 N N . ARG A 1 73 ? -7.361 0.573 26.004 1.00 88.62 73 ARG A N 1
ATOM 555 C CA . ARG A 1 73 ? -7.467 1.368 27.237 1.00 88.62 73 ARG A CA 1
ATOM 556 C C . ARG A 1 73 ? -7.133 0.526 28.461 1.00 88.62 73 ARG A C 1
ATOM 558 O O . ARG A 1 73 ? -7.813 -0.445 28.739 1.00 88.62 73 ARG A O 1
ATOM 565 N N . GLY A 1 74 ? -6.113 0.950 29.202 1.00 87.31 74 GLY A N 1
ATOM 566 C CA . GLY A 1 74 ? -5.542 0.160 30.295 1.00 87.31 74 GLY A CA 1
ATOM 567 C C . GLY A 1 74 ? -4.346 -0.667 29.824 1.00 87.31 74 GLY A C 1
ATOM 568 O O . GLY A 1 74 ? -4.189 -0.932 28.633 1.00 87.31 74 GLY A O 1
ATOM 569 N N . GLU A 1 75 ? -3.452 -1.020 30.747 1.00 86.56 75 GLU A N 1
ATOM 570 C CA . GLU A 1 75 ? -2.236 -1.775 30.408 1.00 86.56 75 GLU A CA 1
ATOM 571 C C . GLU A 1 75 ? -2.565 -3.183 29.894 1.00 86.56 75 GLU A C 1
ATOM 573 O O . GLU A 1 75 ? -2.029 -3.594 28.867 1.00 86.56 75 GLU A O 1
ATOM 578 N N . ASN A 1 76 ? -3.533 -3.870 30.511 1.00 89.94 76 ASN A N 1
ATOM 579 C CA . ASN A 1 76 ? -3.973 -5.197 30.067 1.00 89.94 76 ASN A CA 1
ATOM 580 C C . ASN A 1 76 ? -4.551 -5.160 28.644 1.00 89.94 76 ASN A C 1
ATOM 582 O O . ASN A 1 76 ? -4.126 -5.929 27.783 1.00 89.94 76 ASN A O 1
ATOM 586 N N . ALA A 1 77 ? -5.454 -4.216 28.360 1.00 91.44 77 ALA A N 1
ATOM 587 C CA . ALA A 1 77 ? -6.033 -4.050 27.028 1.00 91.44 77 ALA A CA 1
ATOM 588 C C . ALA A 1 77 ? -4.999 -3.693 25.960 1.00 91.44 77 ALA A C 1
ATOM 590 O O . ALA A 1 77 ? -5.146 -4.107 24.812 1.00 91.44 77 ALA A O 1
ATOM 591 N N . LYS A 1 78 ? -3.940 -2.946 26.306 1.00 90.50 78 LYS A N 1
ATOM 592 C CA . LYS A 1 78 ? -2.839 -2.689 25.366 1.00 90.50 78 LYS A CA 1
ATOM 593 C C . LYS A 1 78 ? -2.145 -3.993 25.000 1.00 90.50 78 LYS A C 1
ATOM 595 O O . LYS A 1 78 ? -2.004 -4.276 23.813 1.00 90.50 78 LYS A O 1
ATOM 600 N N . THR A 1 79 ? -1.747 -4.793 25.989 1.00 92.25 79 THR A N 1
ATOM 601 C CA . THR A 1 79 ? -1.087 -6.083 25.751 1.00 92.25 79 THR A CA 1
ATOM 602 C C . THR A 1 79 ? -1.973 -7.025 24.936 1.00 92.25 79 THR A C 1
ATOM 604 O O . THR A 1 79 ? -1.523 -7.554 23.921 1.00 92.25 79 THR A O 1
ATOM 607 N N . GLU A 1 80 ? -3.244 -7.173 25.305 1.00 92.88 80 GLU A N 1
ATOM 608 C CA . GLU A 1 80 ? -4.194 -8.009 24.562 1.00 92.88 80 GLU A CA 1
ATOM 609 C C . GLU A 1 80 ? -4.480 -7.461 23.156 1.00 92.88 80 GLU A C 1
ATOM 611 O O . GLU A 1 80 ? -4.557 -8.224 22.195 1.00 92.88 80 GLU A O 1
ATOM 616 N N . GLY A 1 81 ? -4.539 -6.138 22.988 1.00 93.69 81 GLY A N 1
ATOM 617 C CA . GLY A 1 81 ? -4.666 -5.491 21.683 1.00 93.69 81 GLY A CA 1
ATOM 618 C C . GLY A 1 81 ? -3.481 -5.782 20.760 1.00 93.69 81 GLY A C 1
ATOM 619 O O . GLY A 1 81 ? -3.680 -6.048 19.573 1.00 93.69 81 GLY A O 1
ATOM 620 N N . PHE A 1 82 ? -2.256 -5.816 21.295 1.00 93.94 82 PHE A N 1
ATOM 621 C CA . PHE A 1 82 ? -1.070 -6.266 20.557 1.00 93.94 82 PHE A CA 1
ATOM 622 C C . PHE A 1 82 ? -1.179 -7.740 20.140 1.00 93.94 82 PHE A C 1
ATOM 624 O O . PHE A 1 82 ? -0.877 -8.076 18.992 1.00 93.94 82 PHE A O 1
ATOM 631 N N . VAL A 1 83 ? -1.628 -8.617 21.045 1.00 94.69 83 VAL A N 1
ATOM 632 C CA . VAL A 1 83 ? -1.820 -10.049 20.761 1.00 94.69 83 VAL A CA 1
ATOM 633 C C . VAL A 1 83 ? -2.879 -10.254 19.677 1.00 94.69 83 VAL A C 1
ATOM 635 O O . VAL A 1 83 ? -2.642 -11.000 18.723 1.00 94.69 83 VAL A O 1
ATOM 638 N N . LEU A 1 84 ? -4.020 -9.570 19.779 1.00 94.50 84 LEU A N 1
ATOM 639 C CA . LEU A 1 84 ? -5.096 -9.623 18.792 1.00 94.50 84 LEU A CA 1
ATOM 640 C C . LEU A 1 84 ? -4.621 -9.123 17.426 1.00 94.50 84 LEU A C 1
ATOM 642 O O . LEU A 1 84 ? -4.824 -9.801 16.421 1.00 94.50 84 LEU A O 1
ATOM 646 N N . ALA A 1 85 ? -3.924 -7.986 17.382 1.00 96.44 85 ALA A N 1
ATOM 647 C CA . ALA A 1 85 ? -3.372 -7.460 16.139 1.00 96.44 85 ALA A CA 1
ATOM 648 C C . ALA A 1 85 ? -2.396 -8.435 15.478 1.00 96.44 85 ALA A C 1
ATOM 650 O O . ALA A 1 85 ? -2.418 -8.593 14.260 1.00 96.44 85 ALA A O 1
ATOM 651 N N . ASN A 1 86 ? -1.558 -9.116 16.263 1.00 97.19 86 ASN A N 1
ATOM 652 C CA . ASN A 1 86 ? -0.647 -10.122 15.730 1.00 97.19 86 ASN A CA 1
ATOM 653 C C . ASN A 1 86 ? -1.401 -11.323 15.132 1.00 97.19 86 ASN A C 1
ATOM 655 O O . ASN A 1 86 ? -1.087 -11.754 14.025 1.00 97.19 86 ASN A O 1
ATOM 659 N N . LYS A 1 87 ? -2.436 -11.825 15.820 1.00 96.38 87 LYS A N 1
ATOM 660 C CA . LYS A 1 87 ? -3.289 -12.913 15.309 1.00 96.38 87 LYS A CA 1
ATOM 661 C C . LYS A 1 87 ? -3.987 -12.523 14.004 1.00 96.38 87 LYS A C 1
ATOM 663 O O . LYS A 1 87 ? -3.972 -13.295 13.054 1.00 96.38 87 LYS A O 1
ATOM 668 N N . LEU A 1 88 ? -4.554 -11.319 13.943 1.00 96.50 88 LEU A N 1
ATOM 669 C CA . LEU A 1 88 ? -5.235 -10.808 12.752 1.00 96.50 88 LEU A CA 1
ATOM 670 C C . LEU A 1 88 ? -4.271 -10.655 11.569 1.00 96.50 88 LEU A C 1
ATOM 672 O O . LEU A 1 88 ? -4.566 -11.126 10.472 1.00 96.50 88 LEU A O 1
ATOM 676 N N . ARG A 1 89 ? -3.075 -10.102 11.803 1.00 97.44 89 ARG A N 1
ATOM 677 C CA . ARG A 1 89 ? -2.024 -9.998 10.777 1.00 97.44 89 ARG A CA 1
ATOM 678 C C . ARG A 1 89 ? -1.570 -11.366 10.272 1.00 97.44 89 ARG A C 1
ATOM 680 O O . ARG A 1 89 ? -1.368 -11.522 9.072 1.00 97.44 89 ARG A O 1
ATOM 687 N N . ALA A 1 90 ? -1.464 -12.366 11.149 1.00 98.00 90 ALA A N 1
ATOM 688 C CA . ALA A 1 90 ? -1.143 -13.739 10.752 1.00 98.00 90 ALA A CA 1
ATOM 689 C C . ALA A 1 90 ? -2.219 -14.375 9.848 1.00 98.00 90 ALA A C 1
ATOM 691 O O . ALA A 1 90 ? -1.906 -15.276 9.074 1.00 98.00 90 ALA A O 1
ATOM 692 N N . LEU A 1 91 ? -3.462 -13.889 9.910 1.00 97.19 91 LEU A N 1
ATOM 693 C CA . LEU A 1 91 ? -4.567 -14.286 9.030 1.00 97.19 91 LEU A CA 1
ATOM 694 C C . LEU A 1 91 ? -4.672 -13.420 7.759 1.00 97.19 91 LEU A C 1
ATOM 696 O O . LEU A 1 91 ? -5.598 -13.602 6.974 1.00 97.19 91 LEU A O 1
ATOM 700 N N . GLY A 1 92 ? -3.746 -12.479 7.549 1.00 96.44 92 GLY A N 1
ATOM 701 C CA . GLY A 1 92 ? -3.738 -11.577 6.394 1.00 96.44 92 GLY A CA 1
ATOM 702 C C . GLY A 1 92 ? -4.589 -10.315 6.557 1.00 96.44 92 GLY A C 1
ATOM 703 O O . GLY A 1 92 ? -4.710 -9.550 5.604 1.00 96.44 92 GLY A O 1
ATOM 704 N N . VAL A 1 93 ? -5.150 -10.063 7.744 1.00 96.94 93 VAL A N 1
ATOM 705 C CA . VAL A 1 93 ? -5.916 -8.841 8.022 1.00 96.94 93 VAL A CA 1
ATOM 706 C C . VAL A 1 93 ? -4.948 -7.676 8.253 1.00 96.94 93 VAL A C 1
ATOM 708 O O . VAL A 1 93 ? -4.071 -7.729 9.122 1.00 96.94 93 VAL A O 1
ATOM 711 N N . LYS A 1 94 ? -5.109 -6.592 7.490 1.00 96.56 94 LYS A N 1
ATOM 712 C CA . LYS A 1 94 ? -4.299 -5.371 7.574 1.00 96.56 94 LYS A CA 1
ATOM 713 C C . LYS A 1 94 ? -4.674 -4.588 8.836 1.00 96.56 94 LYS A C 1
ATOM 715 O O . LYS A 1 94 ? -5.545 -3.720 8.820 1.00 96.56 94 LYS A O 1
ATOM 720 N N . THR A 1 95 ? -4.053 -4.925 9.963 1.00 96.94 95 THR A N 1
ATOM 721 C CA . THR A 1 95 ? -4.396 -4.352 11.275 1.00 96.94 95 THR A CA 1
ATOM 722 C C . THR A 1 95 ? -3.423 -3.266 11.727 1.00 96.94 95 THR A C 1
ATOM 724 O O . THR A 1 95 ? -2.209 -3.484 11.745 1.00 96.94 95 THR A O 1
ATOM 727 N N . GLU A 1 96 ? -3.958 -2.143 12.207 1.00 95.31 96 GLU A N 1
ATOM 728 C CA . GLU A 1 96 ? -3.223 -1.088 12.915 1.00 95.31 96 GLU A CA 1
ATOM 729 C C . GLU A 1 96 ? -3.709 -0.963 14.368 1.00 95.31 96 GLU A C 1
ATOM 731 O O . GLU A 1 96 ? -4.850 -1.301 14.679 1.00 95.31 96 GLU A O 1
ATOM 736 N N . ILE A 1 97 ? -2.852 -0.483 15.272 1.00 93.75 97 ILE A N 1
ATOM 737 C CA . ILE A 1 97 ? -3.175 -0.323 16.696 1.00 93.75 97 ILE A CA 1
ATOM 738 C C . ILE A 1 97 ? -2.782 1.061 17.225 1.00 93.75 97 ILE A C 1
ATOM 740 O O . ILE A 1 97 ? -1.994 1.793 16.621 1.00 93.75 97 ILE A O 1
ATOM 744 N N . ASN A 1 98 ? -3.307 1.447 18.388 1.00 87.94 98 ASN A N 1
ATOM 745 C CA . ASN A 1 98 ? -2.837 2.653 19.065 1.00 87.94 98 ASN A CA 1
ATOM 746 C C . ASN A 1 98 ? -1.492 2.439 19.782 1.00 87.94 98 ASN A C 1
ATOM 748 O O . ASN A 1 98 ? -1.427 1.779 20.813 1.00 87.94 98 ASN A O 1
ATOM 752 N N . HIS A 1 99 ? -0.449 3.127 19.312 1.00 82.12 99 HIS A N 1
ATOM 753 C CA . HIS A 1 99 ? 0.874 3.155 19.959 1.00 82.12 99 HIS A CA 1
ATOM 754 C C . HIS A 1 99 ? 1.077 4.332 20.926 1.00 82.12 99 HIS A C 1
ATOM 756 O O . HIS A 1 99 ? 1.993 4.322 21.739 1.00 82.12 99 HIS A O 1
ATOM 762 N N . MET A 1 100 ? 0.262 5.387 20.825 1.00 80.81 100 MET A N 1
ATOM 763 C CA . MET A 1 100 ? 0.556 6.706 21.410 1.00 80.81 100 MET A CA 1
ATOM 764 C C . MET A 1 100 ? -0.353 7.097 22.583 1.00 80.81 100 MET A C 1
ATOM 766 O O . MET A 1 100 ? -0.331 8.249 23.009 1.00 80.81 100 MET A O 1
ATOM 770 N N . GLY A 1 101 ? -1.219 6.201 23.067 1.00 76.94 101 GLY A N 1
ATOM 771 C CA . GLY A 1 101 ? -2.119 6.504 24.190 1.00 76.94 101 GLY A CA 1
ATOM 772 C C . GLY A 1 101 ? -3.088 7.671 23.931 1.00 76.94 101 GLY A C 1
ATOM 773 O O . GLY A 1 101 ? -3.601 8.273 24.870 1.00 76.94 101 GLY A O 1
ATOM 774 N N . ARG A 1 102 ? -3.342 8.010 22.657 1.00 82.38 102 ARG A N 1
ATOM 775 C CA . ARG A 1 102 ? -4.248 9.092 22.221 1.00 82.38 102 ARG A CA 1
ATOM 776 C C . ARG A 1 102 ? -5.638 8.961 22.838 1.00 82.38 102 ARG A C 1
ATOM 778 O O . ARG A 1 102 ? -6.054 7.850 23.126 1.00 82.38 102 ARG A O 1
ATOM 785 N N . SER A 1 103 ? -6.394 10.052 22.978 1.00 87.56 103 SER A N 1
ATOM 786 C CA . SER A 1 103 ? -7.819 9.985 23.358 1.00 87.56 103 SER A CA 1
ATOM 787 C C . SER A 1 103 ? -8.667 9.298 22.278 1.00 87.56 103 SER A C 1
ATOM 789 O O . SER A 1 103 ? -8.268 9.271 21.115 1.00 87.56 103 SER A O 1
ATOM 791 N N . ILE A 1 104 ? -9.858 8.792 22.627 1.00 86.50 104 ILE A N 1
ATOM 792 C CA . ILE A 1 104 ? -10.741 8.064 21.688 1.00 86.50 104 ILE A CA 1
ATOM 793 C C . ILE A 1 104 ? -11.057 8.926 20.463 1.00 86.50 104 ILE A C 1
ATOM 795 O O . ILE A 1 104 ? -10.954 8.485 19.324 1.00 86.50 104 ILE A O 1
ATOM 799 N N . LYS A 1 105 ? -11.364 10.209 20.677 1.00 89.19 105 LYS A N 1
ATOM 800 C CA . LYS A 1 105 ? -11.629 11.150 19.582 1.00 89.19 105 LYS A CA 1
ATOM 801 C C . LYS A 1 105 ? -10.437 11.265 18.622 1.00 89.19 105 LYS A C 1
ATOM 803 O O . LYS A 1 105 ? -10.630 11.352 17.410 1.00 89.19 105 LYS A O 1
ATOM 808 N N . ALA A 1 106 ? -9.215 11.276 19.152 1.00 91.25 106 ALA A N 1
ATOM 809 C CA . ALA A 1 106 ? -8.000 11.354 18.349 1.00 91.25 106 ALA A CA 1
ATOM 810 C C . ALA A 1 106 ? -7.676 10.025 17.641 1.00 91.25 106 ALA A C 1
ATOM 812 O O . ALA A 1 106 ? -7.233 10.058 16.495 1.00 91.25 106 ALA A O 1
ATOM 813 N N . GLU A 1 107 ? -7.933 8.879 18.275 1.00 90.50 107 GLU A N 1
ATOM 814 C CA . GLU A 1 107 ? -7.847 7.552 17.648 1.00 90.50 107 GLU A CA 1
ATOM 815 C C . GLU A 1 107 ? -8.818 7.424 16.476 1.00 90.50 107 GLU A C 1
ATOM 817 O O . GLU A 1 107 ? -8.390 7.116 15.372 1.00 90.50 107 GLU A O 1
ATOM 822 N N . MET A 1 108 ? -10.094 7.763 16.670 1.00 89.88 108 MET A N 1
ATOM 823 C CA . MET A 1 108 ? -11.110 7.686 15.616 1.00 89.88 108 MET A CA 1
ATOM 824 C C . MET A 1 108 ? -10.784 8.604 14.435 1.00 89.88 108 MET A C 1
ATOM 826 O O . MET A 1 108 ? -10.920 8.212 13.277 1.00 89.88 108 MET A O 1
ATOM 830 N N . LYS A 1 109 ? -10.295 9.823 14.711 1.00 92.44 109 LYS A N 1
ATOM 831 C CA . LYS A 1 109 ? -9.824 10.738 13.661 1.00 92.44 109 LYS A CA 1
ATOM 832 C C . LYS A 1 109 ? -8.633 10.152 12.900 1.00 92.44 109 LYS A C 1
ATOM 834 O O . LYS A 1 109 ? -8.535 10.337 11.690 1.00 92.44 109 LYS A O 1
ATOM 839 N N . TYR A 1 110 ? -7.725 9.475 13.598 1.00 93.00 110 TYR A N 1
ATOM 840 C CA . TYR A 1 110 ? -6.573 8.835 12.977 1.00 93.00 110 TYR A CA 1
ATOM 841 C C . TYR A 1 110 ? -6.965 7.608 12.151 1.00 93.00 110 TYR A C 1
ATOM 843 O O . TYR A 1 110 ? -6.540 7.522 11.006 1.00 93.00 110 TYR A O 1
ATOM 851 N N . ALA A 1 111 ? -7.822 6.730 12.677 1.00 93.56 111 ALA A N 1
ATOM 852 C CA . ALA A 1 111 ? -8.362 5.576 11.963 1.00 93.56 111 ALA A CA 1
ATOM 853 C C . ALA A 1 111 ? -9.052 5.994 10.655 1.00 93.56 111 ALA A C 1
ATOM 855 O O . ALA A 1 111 ? -8.805 5.408 9.607 1.00 93.56 111 ALA A O 1
ATOM 856 N N . ASN A 1 112 ? -9.831 7.081 10.693 1.00 92.44 112 ASN A N 1
ATOM 857 C CA . ASN A 1 112 ? -10.431 7.648 9.488 1.00 92.44 112 ASN A CA 1
ATOM 858 C C . ASN A 1 112 ? -9.375 8.194 8.510 1.00 92.44 112 ASN A C 1
ATOM 860 O O . ASN A 1 112 ? -9.466 7.972 7.309 1.00 92.44 112 ASN A O 1
ATOM 864 N N . LYS A 1 113 ? -8.343 8.889 9.014 1.00 92.25 113 LYS A N 1
ATOM 865 C CA . LYS A 1 113 ? -7.254 9.437 8.185 1.00 92.25 113 LYS A CA 1
ATOM 866 C C . LYS A 1 113 ? -6.474 8.345 7.444 1.00 92.25 113 LYS A C 1
ATOM 868 O O . LYS A 1 113 ? -6.043 8.589 6.324 1.00 92.25 113 LYS A O 1
ATOM 873 N N . ILE A 1 114 ? -6.256 7.191 8.074 1.00 92.50 114 ILE A N 1
ATOM 874 C CA . ILE A 1 114 ? -5.534 6.061 7.466 1.00 92.50 114 ILE A CA 1
ATOM 875 C C . ILE A 1 114 ? -6.446 5.140 6.641 1.00 92.50 114 ILE A C 1
ATOM 877 O O . ILE A 1 114 ? -5.970 4.136 6.124 1.00 92.50 114 ILE A O 1
ATOM 881 N N . GLY A 1 115 ? -7.738 5.466 6.522 1.00 92.50 115 GLY A N 1
ATOM 882 C CA . GLY A 1 115 ? -8.688 4.686 5.732 1.00 92.50 115 GLY A CA 1
ATOM 883 C C . GLY A 1 115 ? -9.011 3.314 6.324 1.00 92.50 115 GLY A C 1
ATOM 884 O O . GLY A 1 115 ? -9.215 2.373 5.565 1.00 92.50 115 GLY A O 1
ATOM 885 N N . ALA A 1 116 ? -9.038 3.181 7.656 1.00 95.94 116 ALA A N 1
ATOM 886 C CA . ALA A 1 116 ? -9.430 1.930 8.300 1.00 95.94 116 ALA A CA 1
ATOM 887 C C . ALA A 1 116 ? -10.888 1.574 7.966 1.00 95.94 116 ALA A C 1
ATOM 889 O O . ALA A 1 116 ? -11.780 2.393 8.194 1.00 95.94 116 ALA A O 1
ATOM 890 N N . ALA A 1 117 ? -11.148 0.358 7.476 1.00 95.62 117 ALA A N 1
ATOM 891 C CA . ALA A 1 117 ? -12.514 -0.086 7.178 1.00 95.62 117 ALA A CA 1
ATOM 892 C C . ALA A 1 117 ? -13.348 -0.287 8.457 1.00 95.62 117 ALA A C 1
ATOM 894 O O . ALA A 1 117 ? -14.524 0.088 8.513 1.00 95.62 117 ALA A O 1
ATOM 895 N N . PHE A 1 118 ? -12.715 -0.815 9.508 1.00 96.50 118 PHE A N 1
ATOM 896 C CA . PHE A 1 118 ? -13.311 -1.028 10.820 1.00 96.50 118 PHE A CA 1
ATOM 897 C C . PHE A 1 118 ? -12.471 -0.423 11.945 1.00 96.50 118 PHE A C 1
ATOM 899 O O . PHE A 1 118 ? -11.254 -0.258 11.848 1.00 96.50 118 PHE A O 1
ATOM 906 N N . THR A 1 119 ? -13.126 -0.137 13.065 1.00 96.25 119 THR A N 1
ATOM 907 C CA . THR A 1 119 ? -12.462 0.235 14.318 1.00 96.25 119 THR A CA 1
ATOM 908 C C . THR A 1 119 ? -13.043 -0.545 15.483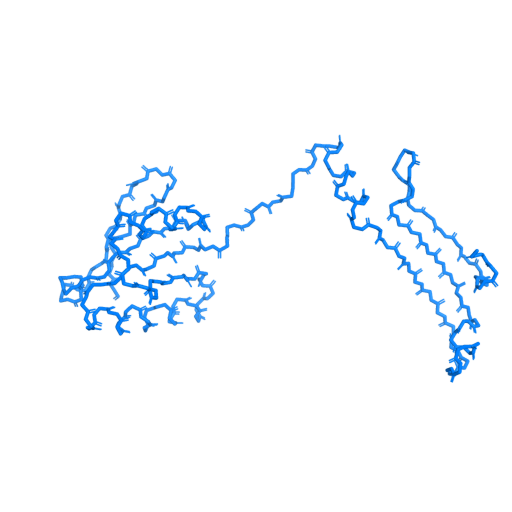 1.00 96.25 119 THR A C 1
ATOM 910 O O . THR A 1 119 ? -14.249 -0.777 15.511 1.00 96.25 119 THR A O 1
ATOM 913 N N . THR A 1 120 ? -12.220 -0.862 16.475 1.00 95.12 120 THR A N 1
ATOM 914 C CA . THR A 1 120 ? -12.666 -1.350 17.786 1.00 95.12 120 THR A CA 1
ATOM 915 C C . THR A 1 120 ? -11.871 -0.674 18.896 1.00 95.12 120 THR A C 1
ATOM 917 O O . THR A 1 120 ? -10.758 -0.199 18.657 1.00 95.12 120 THR A O 1
ATOM 920 N N . ILE A 1 121 ? -12.444 -0.615 20.095 1.00 92.69 121 ILE A N 1
ATOM 921 C CA . ILE A 1 121 ? -11.772 -0.156 21.310 1.00 92.69 121 ILE A CA 1
ATOM 922 C C . ILE A 1 121 ? -11.810 -1.312 22.309 1.00 92.69 121 ILE A C 1
ATOM 924 O O . ILE A 1 121 ? -12.886 -1.766 22.669 1.00 92.69 121 ILE A O 1
ATOM 928 N N . LEU A 1 122 ? -10.639 -1.775 22.736 1.00 91.94 122 LEU A N 1
ATOM 929 C CA . LEU A 1 122 ? -10.475 -2.734 23.822 1.00 91.94 122 LEU A CA 1
ATOM 930 C C . LEU A 1 122 ? -10.343 -1.982 25.146 1.00 91.94 122 LEU A C 1
ATOM 932 O O . LEU A 1 122 ? -9.393 -1.214 25.328 1.00 91.94 122 LEU A O 1
ATOM 936 N N . GLY A 1 123 ? -11.269 -2.202 26.066 1.00 91.06 123 GLY A N 1
ATOM 937 C CA . GLY A 1 123 ? -11.133 -1.892 27.482 1.00 91.06 123 GLY A CA 1
ATOM 938 C C . GLY A 1 123 ? -11.183 -3.160 28.329 1.00 91.06 123 GLY A C 1
ATOM 939 O O . GLY A 1 123 ? -11.176 -4.279 27.810 1.00 91.06 123 GLY A O 1
ATOM 940 N N . ASP A 1 124 ? -11.225 -2.975 29.646 1.00 87.81 124 ASP A N 1
ATOM 941 C CA . ASP A 1 124 ? -11.345 -4.088 30.590 1.00 87.81 124 ASP A CA 1
ATOM 942 C C . ASP A 1 124 ? -12.688 -4.829 30.406 1.00 87.81 124 ASP A C 1
ATOM 944 O O . ASP A 1 124 ? -12.707 -6.058 30.392 1.00 87.81 124 ASP A O 1
ATOM 948 N N . ASP A 1 125 ? -13.778 -4.102 30.124 1.00 89.62 125 ASP A N 1
ATOM 949 C CA . ASP A 1 125 ? -15.114 -4.674 29.898 1.00 89.62 125 ASP A CA 1
ATOM 950 C C . ASP A 1 125 ? -15.154 -5.633 28.692 1.00 89.62 125 ASP A C 1
ATOM 952 O O . ASP A 1 125 ? -15.725 -6.722 28.781 1.00 89.62 125 ASP A O 1
ATOM 956 N N . GLU A 1 126 ? -14.539 -5.271 27.560 1.00 91.06 126 GLU A N 1
ATOM 957 C CA . GLU A 1 126 ? -14.468 -6.140 26.375 1.00 91.06 126 GLU A CA 1
ATOM 958 C C . GLU A 1 126 ? -13.645 -7.411 26.643 1.00 91.06 126 GLU A C 1
ATOM 960 O O . GLU A 1 126 ? -13.968 -8.502 26.159 1.00 91.06 126 GLU A O 1
ATOM 965 N N . LEU A 1 127 ? -12.578 -7.292 27.440 1.00 90.19 127 LEU A N 1
ATOM 966 C CA . LEU A 1 127 ? -11.724 -8.422 27.803 1.00 90.19 127 LEU A CA 1
ATOM 967 C C . LEU A 1 127 ? -12.401 -9.392 28.772 1.00 90.19 127 LEU A C 1
ATOM 969 O O . LEU A 1 127 ? -12.219 -10.609 28.626 1.00 90.19 127 LEU A O 1
ATOM 973 N N . GLU A 1 128 ? -13.153 -8.865 29.741 1.00 91.94 128 GLU A N 1
ATOM 974 C CA . GLU A 1 128 ? -13.921 -9.644 30.714 1.00 91.94 128 GLU A CA 1
ATOM 975 C C . GLU A 1 128 ? -15.086 -10.373 30.045 1.00 91.94 128 GLU A C 1
ATOM 977 O O . GLU A 1 128 ? -15.241 -11.583 30.224 1.00 91.94 128 GLU A O 1
ATOM 982 N N . ASN A 1 129 ? -15.858 -9.670 29.213 1.00 91.94 129 ASN A N 1
ATOM 983 C CA . ASN A 1 129 ? -17.044 -10.230 28.562 1.00 91.94 129 ASN A CA 1
ATOM 984 C C . ASN A 1 129 ? -16.727 -11.063 27.311 1.00 91.94 129 ASN A C 1
ATOM 986 O O . ASN A 1 129 ? -17.615 -11.727 26.779 1.00 91.94 129 ASN A O 1
ATOM 990 N N . LYS A 1 130 ? -15.468 -11.059 26.845 1.00 92.19 130 LYS A N 1
ATOM 991 C CA . LYS A 1 130 ? -15.028 -11.728 25.606 1.00 92.19 130 LYS A CA 1
ATOM 992 C C . LYS A 1 130 ? -15.837 -11.299 24.380 1.00 92.19 130 LYS A C 1
ATOM 994 O O . LYS A 1 130 ? -16.037 -12.087 23.454 1.00 92.19 130 LYS A O 1
ATOM 999 N N . THR A 1 131 ? -16.258 -10.040 24.356 1.00 93.44 131 THR A N 1
ATOM 1000 C CA . THR A 1 131 ? -16.992 -9.430 23.248 1.00 93.44 131 THR A CA 1
ATOM 1001 C C . THR A 1 131 ? -16.329 -8.125 22.822 1.00 93.44 131 THR A C 1
ATOM 1003 O O . THR A 1 131 ? -15.783 -7.383 23.631 1.00 93.44 131 THR A O 1
ATOM 1006 N N . LEU A 1 132 ? -16.353 -7.848 21.521 1.00 92.69 132 LEU A N 1
ATOM 1007 C CA . LEU A 1 132 ? -15.843 -6.633 20.899 1.00 92.69 132 LEU A CA 1
ATOM 1008 C C . LEU A 1 132 ? -16.949 -5.931 20.133 1.00 92.69 132 LEU A C 1
ATOM 1010 O O . LEU A 1 132 ? -17.721 -6.560 19.408 1.00 92.69 132 LEU A O 1
ATOM 1014 N N . LYS A 1 133 ? -16.928 -4.601 20.182 1.00 93.94 133 LYS A N 1
ATOM 1015 C CA . LYS A 1 133 ? -17.763 -3.762 19.328 1.00 93.94 133 LYS A CA 1
ATOM 1016 C C . LYS A 1 133 ? -16.969 -3.267 18.122 1.00 93.94 133 LYS A C 1
ATOM 1018 O O . LYS A 1 133 ? -16.218 -2.296 18.206 1.00 93.94 133 LYS A O 1
ATOM 1023 N N . LEU A 1 134 ? -17.178 -3.901 16.974 1.00 95.62 134 LEU A N 1
ATOM 1024 C CA . LEU A 1 134 ? -16.673 -3.419 15.693 1.00 95.62 134 LEU A CA 1
ATOM 1025 C C . LEU A 1 134 ? -17.554 -2.278 15.197 1.00 95.62 134 LEU A C 1
ATOM 1027 O O . LEU A 1 134 ? -18.771 -2.405 15.133 1.00 95.62 134 LEU A O 1
ATOM 1031 N N . LYS A 1 135 ? -16.947 -1.161 14.813 1.00 95.94 135 LYS A N 1
ATOM 1032 C CA . LYS A 1 135 ? -17.618 -0.078 14.095 1.00 95.94 135 LYS A CA 1
ATOM 1033 C C . LYS A 1 135 ? -17.143 -0.071 12.652 1.00 95.94 135 LYS A C 1
ATOM 1035 O O . LYS A 1 135 ? -15.943 0.068 12.419 1.00 95.94 135 LYS A O 1
ATOM 1040 N N . ARG A 1 136 ? -18.066 -0.164 11.698 1.00 96.00 136 ARG A N 1
ATOM 1041 C CA . ARG A 1 136 ? -17.777 0.048 10.278 1.00 96.00 136 ARG A CA 1
ATOM 1042 C C . ARG A 1 136 ? -17.652 1.542 10.002 1.00 96.00 136 ARG A C 1
ATOM 1044 O O . ARG A 1 136 ? -18.506 2.332 10.396 1.00 96.00 136 ARG A O 1
ATOM 1051 N N . MET A 1 137 ? -16.570 1.953 9.351 1.00 93.50 137 MET A N 1
ATOM 1052 C CA . MET A 1 137 ? -16.250 3.375 9.191 1.00 93.50 137 MET A CA 1
ATOM 1053 C C . MET A 1 137 ? -17.014 4.052 8.050 1.00 93.50 137 MET A C 1
ATOM 1055 O O . MET A 1 137 ? -17.161 5.272 8.079 1.00 93.50 137 MET A O 1
ATOM 1059 N N . SER A 1 138 ? -17.543 3.285 7.091 1.00 92.75 138 SER A N 1
ATOM 1060 C CA . SER A 1 138 ? -18.302 3.821 5.952 1.00 92.75 138 SER A CA 1
ATOM 1061 C C . SER A 1 138 ? -19.649 4.435 6.345 1.00 92.75 138 SER A C 1
ATOM 1063 O O . SER A 1 138 ? -20.073 5.409 5.734 1.00 92.75 138 SER A O 1
ATOM 1065 N N . ASP A 1 139 ? -20.319 3.884 7.358 1.00 95.00 139 ASP A N 1
ATOM 1066 C CA . ASP A 1 139 ? -21.666 4.294 7.785 1.00 95.00 139 ASP A CA 1
ATOM 1067 C C . ASP A 1 139 ? -21.841 4.402 9.305 1.00 95.00 139 ASP A C 1
ATOM 1069 O O . ASP A 1 139 ? -22.853 4.910 9.785 1.00 95.00 139 ASP A O 1
ATOM 1073 N N . GLY A 1 140 ? -20.849 3.968 10.079 1.00 94.62 140 GLY A N 1
ATOM 1074 C CA . GLY A 1 140 ? -20.892 3.998 11.531 1.00 94.62 140 GLY A CA 1
ATOM 1075 C C . GLY A 1 140 ? -21.707 2.875 12.166 1.00 94.62 140 GLY A C 1
ATOM 1076 O O . GLY A 1 140 ? -21.919 2.943 13.378 1.00 94.62 140 GLY A O 1
ATOM 1077 N N . GLU A 1 141 ? -22.143 1.865 11.406 1.00 97.06 141 GLU A N 1
ATOM 1078 C CA . GLU A 1 141 ? -22.847 0.711 11.967 1.00 97.06 141 GLU A CA 1
ATOM 1079 C C . GLU A 1 141 ? -21.941 -0.061 12.936 1.00 97.06 141 GLU A C 1
ATOM 1081 O O . GLU A 1 141 ? -20.722 -0.153 12.750 1.00 97.06 141 GLU A O 1
ATOM 1086 N N . HIS A 1 142 ? -22.546 -0.600 13.993 1.00 96.38 142 HIS A N 1
ATOM 1087 C CA . HIS A 1 142 ? -21.852 -1.347 15.027 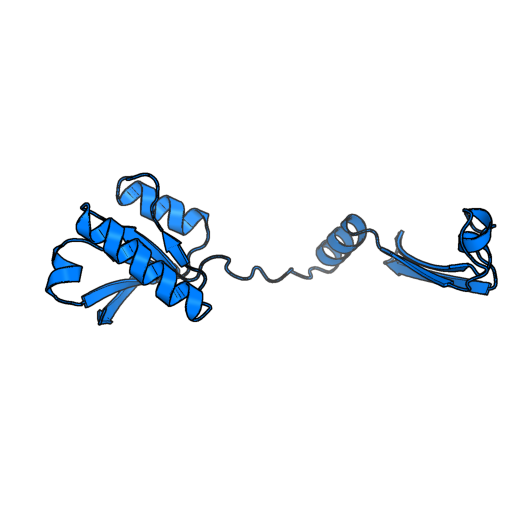1.00 96.38 142 HIS A CA 1
ATOM 1088 C C . HIS A 1 142 ? -22.259 -2.819 15.022 1.00 96.38 142 HIS A C 1
ATOM 1090 O O . HIS A 1 142 ? -23.444 -3.137 15.000 1.00 96.38 142 HIS A O 1
ATOM 1096 N N . PHE A 1 143 ? -21.264 -3.691 15.137 1.00 95.94 143 PHE A N 1
ATOM 1097 C CA . PHE A 1 143 ? -21.410 -5.138 15.198 1.00 95.94 143 PHE A CA 1
ATOM 1098 C C . PHE A 1 143 ? -20.754 -5.640 16.475 1.00 95.94 143 PHE A C 1
ATOM 1100 O O . PHE A 1 143 ? -19.641 -5.228 16.806 1.00 95.94 143 PHE A O 1
ATOM 1107 N N . GLU A 1 144 ? -21.436 -6.526 17.185 1.00 95.00 144 GLU A N 1
ATOM 1108 C CA . GLU A 1 144 ? -20.872 -7.211 18.340 1.00 95.00 144 GLU A CA 1
ATOM 1109 C C . GLU A 1 144 ? -20.327 -8.568 17.894 1.00 95.00 144 GLU A C 1
ATOM 1111 O O . GLU A 1 144 ? -21.013 -9.322 17.201 1.00 95.00 144 GLU A O 1
ATOM 1116 N N . VAL A 1 145 ? -19.074 -8.856 18.239 1.00 93.25 145 VAL A N 1
ATOM 1117 C CA . VAL A 1 145 ? -18.383 -10.099 17.872 1.00 93.25 145 VAL A CA 1
ATOM 1118 C C . VAL A 1 145 ? -17.660 -10.676 19.079 1.00 93.25 145 VAL A C 1
ATOM 1120 O O . VAL A 1 145 ? -17.237 -9.936 19.961 1.00 93.25 145 VAL A O 1
ATOM 1123 N N . SER A 1 146 ? -17.494 -11.993 19.125 1.00 92.56 146 SER A N 1
ATOM 1124 C CA . SER A 1 146 ? -16.686 -12.650 20.156 1.00 92.56 146 SER A CA 1
ATOM 1125 C C . SER A 1 146 ? -15.188 -12.421 19.926 1.00 92.56 146 SER A C 1
ATOM 1127 O O . SER A 1 146 ? -14.742 -12.437 18.776 1.00 92.56 146 SER A O 1
ATOM 1129 N N . LEU A 1 147 ? -14.437 -12.243 21.017 1.00 83.44 147 LEU A N 1
ATOM 1130 C CA . LEU A 1 147 ? -12.975 -12.085 21.037 1.00 83.44 147 LEU A CA 1
ATOM 1131 C C . LEU A 1 147 ? -12.227 -13.388 20.696 1.00 83.44 147 LEU A C 1
ATOM 1133 O O . LEU A 1 147 ? -12.643 -14.455 21.202 1.00 83.44 147 LEU A O 1
#

InterPro domains:
  IPR004154 Anticodon-binding [PF03129] (76-147)
  IPR004516 Histidine-tRNA ligase/ATP phosphoribosyltransferase regulatory subunit [PTHR43707] (1-146)
  IPR033656 Histidyl-anticodon-binding [cd00859] (66-147)
  IPR036621 Anticodon-binding domain superfamily [G3DSA:3.40.50.800] (65-147)
  IPR041715 Class II Histidinyl-tRNA synthetase (HisRS)-like catalytic core domain [PF13393] (1-49)
  IPR045864 Class II Aminoacyl-tRNA synthetase/Biotinyl protein ligase (BPL) and lipoyl protein ligase (LPL) [G3DSA:3.30.930.10] (1-59)
  IPR045864 Class II Aminoacyl-tRNA synthetase/Biotinyl protein ligase (BPL) and lipoyl protein ligase (LPL) [SSF55681] (1-55)

Secondary structure (DSSP, 8-state):
--TT--S-EEEEEETTEEEEEEEE-SSHHHHTTS-S---EEEEE-HHHHHHHHHHTT-PPP---SEEEEEEE-SHHHHHHHHHHHHHHHHTT--EEE--S---HH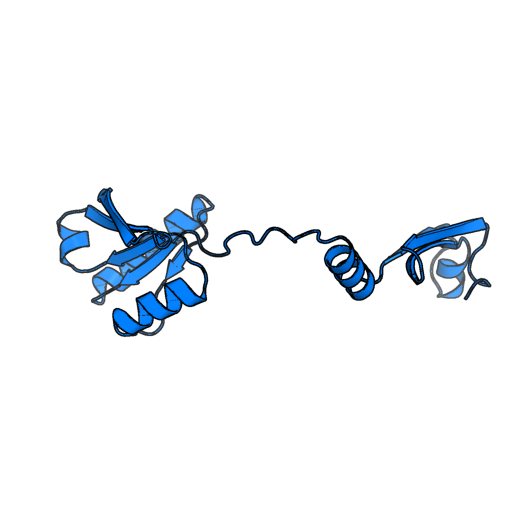HHHHHHHHTTEEEEEEE-HHHHHHTEEEEEETTT--EEEEE-

Sequence (147 aa):
GLDYYTKTIFEILNDDFTVCGGGRYDKLIEEIGGPEMPAVGFGLGLERLIMTLEKEGIEIPNEGLVDIYIGARGENAKTEGFVLANKLRALGVKTEINHMGRSIKAEMKYANKIGAAFTTILGDDELENKTLKLKRMSDGEHFEVSL

Organism: Clostridium perfringens (NCBI:txid1502)

pLDDT: mean 92.02, std 5.63, range [61.62, 98.0]

Foldseek 3Di:
DCVQADDDWDFDDDVPDTQKIWHKGQCPCVVVPHPRGTDIDMDGDPVVVVVVCVVVVNDDDDDQQAQEEEAEDDPVRVVVSVVVQVVCVVVVHNYHYDPDNDDPVVSLVVCVVSRHQWYWYDDPVCVVVQWIWIAGPVPRDTDIDGD

Radius of gyration: 25.98 Å; chains: 1; bounding box: 56×28×65 Å